Protein AF-A0A4V1MBC7-F1 (afdb_monomer)

Mean predicted aligned error: 8.73 Å

Sequence (92 aa):
MIELSQGFPGGKSYSDANGIMLKVGEDEYPMGLIGSSVGDSWWYAFWSDIPDSLSKTVDAYVDGKKVASFTLRKAAELYKSAPEDGCLKRAK

Secondary structure (DSSP, 8-state):
--------TT---TTSTTEEEEEETTEEEEEEETT-STTHHHHHHHHHHTTT-S--EEEEEETTEEEEEEE-TTHHHHHHH--SSSSSS---

Radius of gyration: 13.8 Å; Cα contacts (8 Å, |Δi|>4): 141; chains: 1; bounding box: 35×34×28 Å

InterPro domains:
  IPR059508 YfjT/YkfB [PF27224] (11-78)

Organism: Salmonella enterica (NCBI:txid28901)

Structure (mmCIF, N/CA/C/O backbone):
data_AF-A0A4V1MBC7-F1
#
_entry.id   AF-A0A4V1MBC7-F1
#
loop_
_atom_site.group_PDB
_atom_site.id
_atom_site.type_symbol
_atom_site.label_atom_id
_atom_site.label_alt_id
_atom_site.label_comp_id
_atom_site.label_asym_id
_atom_site.label_entity_id
_atom_site.label_seq_id
_atom_site.pdbx_PDB_ins_code
_atom_site.Cartn_x
_atom_site.Cartn_y
_atom_site.Cartn_z
_atom_site.occupancy
_atom_site.B_iso_or_equiv
_atom_site.auth_seq_id
_atom_site.auth_comp_id
_atom_site.auth_asym_id
_atom_site.auth_atom_id
_atom_site.pdbx_PDB_model_num
ATOM 1 N N . MET A 1 1 ? 18.534 19.381 2.829 1.00 31.58 1 MET A N 1
ATOM 2 C CA . MET A 1 1 ? 18.184 18.342 1.842 1.00 31.58 1 MET A CA 1
ATOM 3 C C . MET A 1 1 ? 18.442 17.024 2.549 1.00 31.58 1 MET A C 1
ATOM 5 O O . MET A 1 1 ? 19.596 16.741 2.828 1.00 31.58 1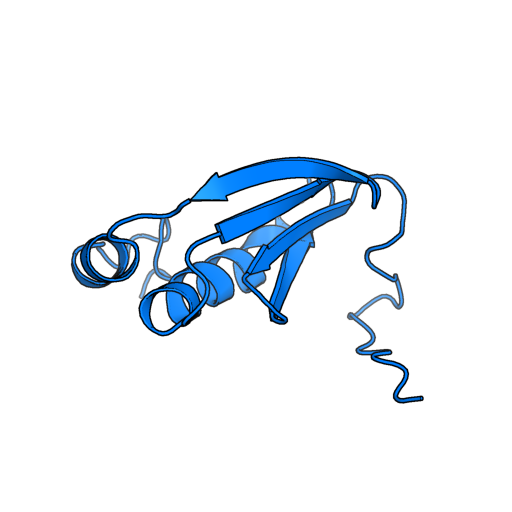 MET A O 1
ATOM 9 N N . ILE A 1 2 ? 17.400 16.347 3.030 1.00 27.03 2 ILE A N 1
ATOM 10 C CA . ILE A 1 2 ? 17.561 15.077 3.749 1.00 27.03 2 ILE A CA 1
ATOM 11 C C . ILE A 1 2 ? 17.501 13.992 2.677 1.00 27.03 2 ILE A C 1
ATOM 13 O O . ILE A 1 2 ? 16.443 13.758 2.101 1.00 27.03 2 ILE A O 1
ATOM 17 N N . GLU A 1 3 ? 18.653 13.414 2.343 1.00 29.12 3 GLU A N 1
ATOM 18 C CA . GLU A 1 3 ? 18.718 12.194 1.544 1.00 29.12 3 GLU A CA 1
ATOM 19 C C . GLU A 1 3 ? 18.085 11.065 2.360 1.00 29.12 3 GLU A C 1
ATOM 21 O O . GLU A 1 3 ? 18.633 10.633 3.373 1.00 29.12 3 GLU A O 1
ATOM 26 N N . LEU A 1 4 ? 16.919 10.584 1.928 1.00 35.81 4 LEU A N 1
ATOM 27 C CA . LEU A 1 4 ? 16.342 9.333 2.413 1.00 35.81 4 LEU A CA 1
ATOM 28 C C . LEU A 1 4 ? 17.086 8.165 1.752 1.00 35.81 4 LEU A C 1
ATOM 30 O O . LEU A 1 4 ? 16.549 7.431 0.931 1.00 35.81 4 LEU A O 1
ATOM 34 N N . SER A 1 5 ? 18.360 8.003 2.105 1.00 37.19 5 SER A N 1
ATOM 35 C CA . SER A 1 5 ? 19.139 6.797 1.837 1.00 37.19 5 SER A CA 1
ATOM 36 C C . SER A 1 5 ? 18.869 5.767 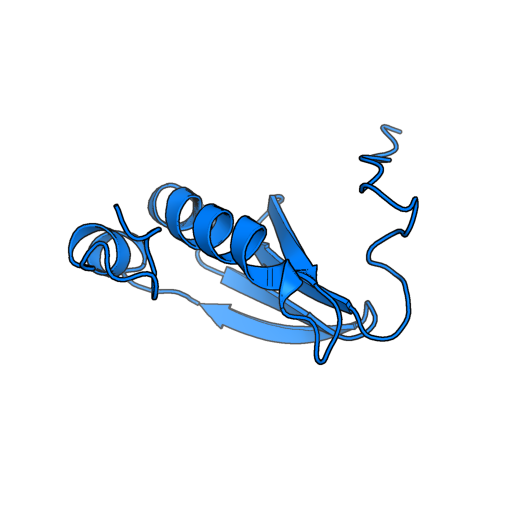2.937 1.00 37.19 5 SER A C 1
ATOM 38 O O . SER A 1 5 ? 19.763 5.346 3.668 1.00 37.19 5 SER A O 1
ATOM 40 N N . GLN A 1 6 ? 17.612 5.336 3.082 1.00 44.72 6 GLN A N 1
ATOM 41 C CA . GLN A 1 6 ? 17.344 4.114 3.838 1.00 44.72 6 GLN A CA 1
ATOM 42 C C . GLN A 1 6 ? 17.781 2.927 2.976 1.00 44.72 6 GLN A C 1
ATOM 44 O O . GLN A 1 6 ? 17.047 2.414 2.136 1.00 44.72 6 GLN A O 1
ATOM 49 N N . GLY A 1 7 ? 19.051 2.557 3.142 1.00 35.66 7 GLY A N 1
ATOM 50 C CA . GLY A 1 7 ? 19.661 1.407 2.495 1.00 35.66 7 GLY A CA 1
ATOM 51 C C . GLY A 1 7 ? 18.953 0.115 2.892 1.00 35.66 7 GLY A C 1
ATOM 52 O O . GLY A 1 7 ? 18.919 -0.259 4.063 1.00 35.66 7 GLY A O 1
ATOM 53 N N . PHE A 1 8 ? 18.418 -0.582 1.894 1.00 52.25 8 PHE A N 1
ATOM 54 C CA . PHE A 1 8 ? 17.937 -1.955 2.021 1.00 52.25 8 PHE A CA 1
ATOM 55 C C . PHE A 1 8 ? 19.118 -2.921 2.202 1.00 52.25 8 PHE A C 1
ATOM 57 O O . PHE A 1 8 ? 20.224 -2.632 1.723 1.00 52.25 8 PHE A O 1
ATOM 64 N N . PRO A 1 9 ? 18.914 -4.104 2.814 1.00 38.84 9 PRO A N 1
ATOM 65 C CA . PRO A 1 9 ? 19.899 -5.177 2.742 1.00 38.84 9 PRO A CA 1
ATOM 66 C C . PRO A 1 9 ? 20.165 -5.508 1.264 1.00 38.84 9 PRO A C 1
ATOM 68 O O . PRO A 1 9 ? 19.301 -6.029 0.566 1.00 38.84 9 PRO A O 1
ATOM 71 N N . GLY A 1 10 ? 21.353 -5.133 0.777 1.00 42.91 10 GLY A N 1
ATOM 72 C CA . GLY A 1 10 ? 21.754 -5.262 -0.630 1.00 42.91 10 GLY A CA 1
ATOM 73 C C . GLY A 1 10 ? 21.979 -3.948 -1.392 1.00 42.91 10 GLY A C 1
ATOM 74 O O . GLY A 1 10 ? 22.385 -4.008 -2.549 1.00 42.91 10 GLY A O 1
ATOM 75 N N . GLY A 1 11 ? 21.762 -2.776 -0.780 1.00 38.84 11 GLY A N 1
ATOM 76 C CA . GLY A 1 11 ? 22.247 -1.488 -1.305 1.00 38.84 11 GLY A CA 1
ATOM 77 C C . GLY A 1 11 ? 21.592 -0.980 -2.596 1.00 38.84 11 GLY A C 1
ATOM 78 O O . GLY A 1 11 ? 22.158 -0.102 -3.242 1.00 38.84 11 GLY A O 1
ATOM 79 N N . LYS A 1 12 ? 20.426 -1.506 -2.990 1.00 39.84 12 LYS A N 1
ATOM 80 C CA . LYS A 1 12 ? 19.697 -1.040 -4.180 1.00 39.84 12 LYS A CA 1
ATOM 81 C C . LYS A 1 12 ? 18.632 -0.011 -3.819 1.00 39.84 12 LYS A C 1
ATOM 83 O O . LYS A 1 12 ? 17.866 -0.211 -2.878 1.00 39.84 12 LYS A O 1
ATOM 88 N N . SER A 1 13 ? 18.605 1.082 -4.577 1.00 48.34 13 SER A N 1
ATOM 89 C CA . SER A 1 13 ? 17.554 2.095 -4.519 1.00 48.34 13 SER A CA 1
ATOM 90 C C . SER A 1 13 ? 16.359 1.603 -5.329 1.00 48.34 13 SER A C 1
ATOM 92 O O . SER A 1 13 ? 16.523 1.021 -6.398 1.00 48.34 13 SER A O 1
ATOM 94 N N . TYR A 1 14 ? 15.141 1.851 -4.856 1.00 52.31 14 TYR A N 1
ATOM 95 C CA . TYR A 1 14 ? 13.920 1.414 -5.539 1.00 52.31 14 TYR A CA 1
ATOM 96 C C . TYR A 1 14 ? 13.719 2.005 -6.944 1.00 52.31 14 TYR A C 1
ATOM 98 O O . TYR A 1 14 ? 12.851 1.584 -7.704 1.00 52.31 14 TYR A O 1
ATOM 106 N N . SER A 1 15 ? 14.533 3.001 -7.286 1.00 52.06 15 SER A N 1
ATOM 107 C CA . SER A 1 15 ? 14.586 3.613 -8.609 1.00 52.06 15 SER A CA 1
ATOM 108 C C . SER A 1 15 ? 15.227 2.715 -9.685 1.00 52.06 15 SER A C 1
ATOM 110 O O . SER A 1 15 ? 15.401 3.171 -10.817 1.00 52.06 15 SER A O 1
ATOM 112 N N . ASP A 1 16 ? 15.591 1.473 -9.358 1.00 56.53 16 ASP A N 1
ATOM 113 C CA . ASP A 1 16 ? 16.158 0.512 -10.301 1.00 56.53 16 ASP A CA 1
ATOM 114 C C . ASP A 1 16 ? 15.080 -0.150 -11.186 1.00 56.53 16 ASP A C 1
ATOM 116 O O . ASP A 1 16 ? 13.912 -0.292 -10.814 1.00 56.53 16 ASP A O 1
ATOM 120 N N . ALA A 1 17 ? 15.485 -0.587 -12.383 1.00 65.06 17 ALA A N 1
ATOM 121 C CA . ALA A 1 17 ? 14.635 -1.355 -13.291 1.00 65.06 17 ALA A CA 1
ATOM 122 C C . ALA A 1 17 ? 14.033 -2.593 -12.590 1.00 65.06 17 ALA A C 1
ATOM 124 O O . ALA A 1 17 ? 14.740 -3.341 -11.911 1.00 65.06 17 ALA A O 1
ATOM 125 N N . ASN A 1 18 ? 12.745 -2.836 -12.827 1.00 71.50 18 ASN A N 1
ATOM 126 C CA . ASN A 1 18 ? 11.866 -3.871 -12.276 1.00 71.50 18 ASN A CA 1
ATOM 127 C C . ASN A 1 18 ? 11.288 -3.636 -10.864 1.00 71.50 18 ASN A C 1
ATOM 129 O O . ASN A 1 18 ? 10.766 -4.591 -10.295 1.00 71.50 18 ASN A O 1
ATOM 133 N N . GLY A 1 19 ? 11.338 -2.433 -10.275 1.00 82.81 19 GLY A N 1
ATOM 134 C CA . GLY A 1 19 ? 10.715 -2.140 -8.963 1.00 82.81 19 GLY A CA 1
ATOM 135 C C . GLY A 1 19 ? 9.224 -1.748 -9.028 1.00 82.81 19 GLY A C 1
ATOM 136 O O . GLY A 1 19 ? 8.845 -0.976 -9.902 1.00 82.81 19 GLY A O 1
ATOM 137 N N . ILE A 1 20 ? 8.386 -2.222 -8.089 1.00 85.12 20 ILE A N 1
ATOM 138 C CA . ILE A 1 20 ? 6.925 -1.945 -7.936 1.00 85.12 20 ILE A CA 1
ATOM 139 C C . ILE A 1 20 ? 6.562 -1.112 -6.666 1.00 85.12 20 ILE A C 1
ATOM 141 O O . ILE A 1 20 ? 6.379 -1.679 -5.590 1.00 85.12 20 ILE A O 1
ATOM 145 N N . MET A 1 21 ? 6.498 0.217 -6.683 1.00 88.94 21 MET A N 1
ATOM 146 C CA . MET A 1 21 ? 6.306 1.023 -5.452 1.00 88.94 21 MET A CA 1
ATOM 147 C C . MET A 1 21 ? 4.828 1.338 -5.271 1.00 88.94 21 MET A C 1
ATOM 149 O O . MET A 1 21 ? 4.188 1.736 -6.246 1.00 88.94 21 MET A O 1
ATOM 153 N N . LEU A 1 22 ? 4.308 1.279 -4.045 1.00 90.50 22 LEU A N 1
ATOM 154 C CA . LEU A 1 22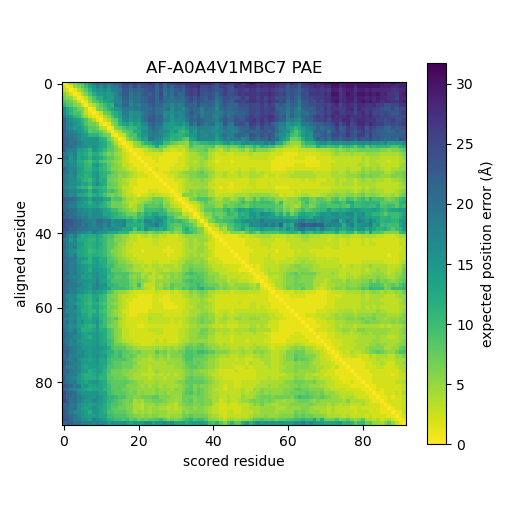 ? 3.086 2.008 -3.697 1.00 90.50 22 LEU A CA 1
ATOM 155 C C . LEU A 1 22 ? 3.439 3.248 -2.875 1.00 90.50 22 LEU A C 1
ATOM 157 O O . LEU A 1 22 ? 4.254 3.175 -1.960 1.00 90.50 22 LEU A O 1
ATOM 161 N N . LYS A 1 23 ? 2.811 4.380 -3.189 1.00 91.31 23 LYS A N 1
ATOM 162 C CA . LYS A 1 23 ? 2.894 5.613 -2.402 1.00 91.31 23 LYS A CA 1
ATOM 163 C C . LYS A 1 23 ? 1.535 6.002 -1.858 1.00 91.31 23 LYS A C 1
ATOM 165 O O . LYS A 1 23 ? 0.559 6.001 -2.610 1.00 91.31 23 LYS A O 1
ATOM 170 N N . VAL A 1 24 ? 1.485 6.387 -0.586 1.00 90.50 24 VAL A N 1
ATOM 171 C CA . VAL A 1 24 ? 0.269 6.866 0.084 1.00 90.50 24 VAL A CA 1
ATOM 172 C C . VAL A 1 24 ? 0.590 8.184 0.780 1.00 90.50 24 VAL A C 1
ATOM 174 O O . VAL A 1 24 ? 1.104 8.211 1.888 1.00 90.50 24 VAL A O 1
ATOM 177 N N . GLY A 1 25 ? 0.316 9.307 0.113 1.00 86.56 25 GLY A N 1
ATOM 178 C CA . GLY A 1 25 ? 0.787 10.604 0.608 1.00 86.56 25 GLY A CA 1
ATOM 179 C C . GLY A 1 25 ? 2.314 10.691 0.534 1.00 86.56 25 GLY A C 1
ATOM 180 O O . GLY A 1 25 ? 2.869 10.621 -0.563 1.00 86.56 25 GLY A O 1
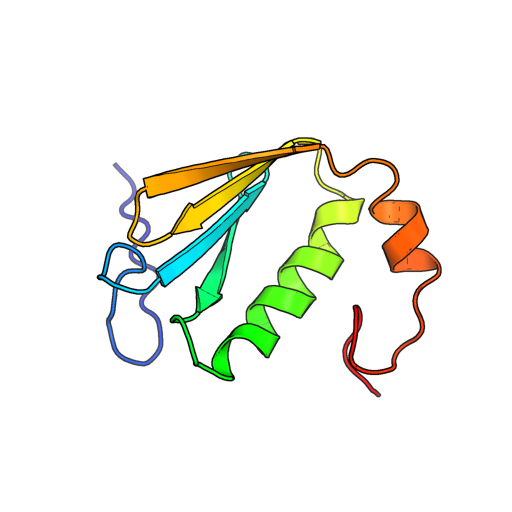ATOM 181 N N . GLU A 1 26 ? 2.970 10.849 1.683 1.00 85.00 26 GLU A N 1
ATOM 182 C CA . GLU A 1 26 ? 4.438 10.883 1.794 1.00 85.00 26 GLU A CA 1
ATOM 183 C C . GLU A 1 26 ? 5.049 9.498 2.066 1.00 85.00 26 GLU A C 1
ATOM 185 O O . GLU A 1 26 ? 6.254 9.325 1.891 1.00 85.00 26 GLU A O 1
ATOM 190 N N . ASP A 1 27 ? 4.227 8.508 2.428 1.00 88.31 27 ASP A N 1
ATOM 191 C CA . ASP A 1 27 ? 4.681 7.162 2.770 1.00 88.31 27 ASP A CA 1
ATOM 192 C C . ASP A 1 27 ? 4.989 6.333 1.513 1.00 88.31 27 ASP A C 1
ATOM 194 O O . ASP A 1 27 ? 4.251 6.372 0.518 1.00 88.31 27 ASP A O 1
ATOM 198 N N . GLU A 1 28 ? 6.073 5.553 1.565 1.00 89.06 28 GLU A N 1
ATOM 199 C CA . GLU A 1 28 ? 6.551 4.709 0.465 1.00 89.06 28 GLU A CA 1
ATOM 200 C C . GLU A 1 28 ? 6.614 3.231 0.875 1.00 89.06 28 GLU A C 1
ATOM 202 O O . GLU A 1 28 ? 7.208 2.874 1.891 1.00 89.06 28 GLU A O 1
ATOM 207 N N . TYR A 1 29 ? 6.042 2.361 0.042 1.00 88.06 29 TYR A N 1
ATOM 208 C CA . TYR A 1 29 ? 5.946 0.922 0.274 1.00 88.06 29 TYR A CA 1
ATOM 209 C C . TYR A 1 29 ? 6.549 0.150 -0.906 1.00 88.06 29 TYR A C 1
ATOM 211 O O . TYR A 1 29 ? 5.875 -0.078 -1.922 1.00 88.06 29 TYR A O 1
ATOM 219 N N . PRO A 1 30 ? 7.825 -0.250 -0.808 1.00 86.62 30 PRO A N 1
ATOM 220 C CA . PRO A 1 30 ? 8.508 -0.987 -1.859 1.00 86.62 30 PRO A CA 1
ATOM 221 C C . PRO A 1 30 ? 8.041 -2.443 -1.863 1.00 86.62 30 PRO A C 1
ATOM 223 O O . PRO A 1 30 ? 8.536 -3.278 -1.108 1.00 86.62 30 PRO A O 1
ATOM 226 N N . MET A 1 31 ? 7.106 -2.766 -2.758 1.00 82.56 31 MET A N 1
ATOM 227 C CA . MET A 1 31 ? 6.550 -4.122 -2.888 1.00 82.56 31 MET A CA 1
ATOM 228 C C . MET A 1 31 ? 7.541 -5.132 -3.482 1.00 82.56 31 MET A C 1
ATOM 230 O O . MET A 1 31 ? 7.242 -6.317 -3.585 1.00 82.56 31 MET A O 1
ATOM 234 N N . GLY A 1 32 ? 8.738 -4.676 -3.844 1.00 77.88 32 GLY A N 1
ATOM 235 C CA . GLY A 1 32 ? 9.839 -5.497 -4.315 1.00 77.88 32 GLY A CA 1
ATOM 236 C C . GLY A 1 32 ? 10.017 -5.440 -5.826 1.00 77.88 32 GLY A C 1
ATOM 237 O O . GLY A 1 32 ? 9.486 -4.579 -6.527 1.00 77.88 32 GLY A O 1
ATOM 238 N N . LEU A 1 33 ? 10.825 -6.369 -6.327 1.00 74.81 33 LEU A N 1
ATOM 239 C CA . LEU A 1 33 ? 11.063 -6.506 -7.758 1.00 74.81 33 LEU A CA 1
ATOM 240 C C . LEU A 1 33 ? 9.984 -7.385 -8.399 1.00 74.81 33 LEU A C 1
ATOM 242 O O . LEU A 1 33 ? 9.491 -8.323 -7.769 1.00 74.81 33 LEU A O 1
ATOM 246 N N . ILE A 1 34 ? 9.666 -7.132 -9.668 1.00 67.31 34 ILE A N 1
ATOM 247 C CA . ILE A 1 34 ? 8.809 -8.005 -10.481 1.00 67.31 34 ILE A CA 1
ATOM 248 C C . ILE A 1 34 ? 9.333 -9.450 -10.392 1.00 67.31 34 ILE A C 1
ATOM 250 O O . ILE A 1 34 ? 10.499 -9.717 -10.678 1.00 67.31 34 ILE A O 1
ATOM 254 N N . GLY A 1 35 ? 8.468 -10.383 -9.980 1.00 63.62 35 GLY A N 1
ATOM 255 C CA . GLY A 1 35 ? 8.802 -11.807 -9.833 1.00 63.62 35 GLY A CA 1
ATOM 256 C C . GLY A 1 35 ? 9.488 -12.196 -8.515 1.00 63.62 35 GLY A C 1
ATOM 257 O O . GLY A 1 35 ? 9.899 -13.346 -8.374 1.00 63.62 35 GLY A O 1
ATOM 258 N N . SER A 1 36 ? 9.617 -11.276 -7.553 1.00 64.25 36 SER A N 1
ATOM 259 C CA . SER A 1 36 ? 10.200 -11.545 -6.233 1.00 64.25 36 SER A CA 1
ATOM 260 C C . SER A 1 36 ? 9.152 -11.928 -5.183 1.00 64.25 36 SER A C 1
ATOM 262 O O . SER A 1 36 ? 8.062 -11.363 -5.151 1.00 64.25 36 SER A O 1
ATOM 264 N N . SER A 1 37 ? 9.519 -12.825 -4.262 1.00 61.84 37 SER A N 1
ATOM 265 C CA . SER A 1 37 ? 8.752 -13.150 -3.048 1.00 61.84 37 SER A CA 1
ATOM 266 C C . SER A 1 37 ? 9.054 -12.215 -1.863 1.00 61.84 37 SER A C 1
ATOM 268 O O . SER A 1 37 ? 8.506 -12.386 -0.781 1.00 61.84 37 SER A O 1
ATOM 270 N N . VAL A 1 38 ? 9.953 -11.234 -2.035 1.00 54.84 38 VAL A N 1
ATOM 271 C CA . VAL A 1 38 ? 10.417 -10.309 -0.974 1.00 54.84 38 VAL A CA 1
ATOM 272 C C . VAL A 1 38 ? 9.373 -9.226 -0.634 1.00 54.84 38 VAL A C 1
ATOM 274 O O . VAL A 1 38 ? 9.520 -8.516 0.358 1.00 54.84 38 VAL A O 1
ATOM 277 N N . GLY A 1 39 ? 8.291 -9.117 -1.412 1.00 58.56 39 GLY A N 1
ATOM 278 C CA . GLY A 1 39 ? 7.220 -8.136 -1.197 1.00 58.56 39 GLY A CA 1
ATOM 279 C C . GLY A 1 39 ? 6.422 -8.314 0.096 1.00 58.56 39 GLY A C 1
ATOM 280 O O . GLY A 1 39 ? 5.781 -7.365 0.546 1.00 58.56 39 GLY A O 1
ATOM 281 N N . ASP A 1 40 ? 6.510 -9.483 0.735 1.00 65.12 40 ASP A N 1
ATOM 282 C CA . ASP A 1 40 ? 5.718 -9.825 1.917 1.00 65.12 40 ASP A CA 1
ATOM 283 C C . ASP A 1 40 ? 5.866 -8.805 3.054 1.00 65.12 40 ASP A C 1
ATOM 285 O O . ASP A 1 40 ? 4.869 -8.388 3.638 1.00 65.12 40 ASP A O 1
ATOM 289 N N . SER A 1 41 ? 7.079 -8.337 3.382 1.00 67.94 41 SER A N 1
ATOM 290 C CA . SER A 1 41 ? 7.250 -7.457 4.550 1.00 67.94 41 SER A CA 1
ATOM 291 C C . SER A 1 41 ? 6.588 -6.089 4.382 1.00 67.94 41 SER A C 1
ATOM 293 O O . SER A 1 41 ? 5.987 -5.589 5.332 1.00 67.94 41 SER A O 1
ATOM 295 N N . TRP A 1 42 ? 6.689 -5.503 3.189 1.00 84.62 42 TRP A N 1
ATOM 296 C CA . TRP A 1 42 ? 6.138 -4.181 2.883 1.00 84.62 42 TRP A CA 1
ATOM 297 C C . TRP A 1 42 ? 4.654 -4.226 2.558 1.00 84.62 42 TRP A C 1
ATOM 299 O O . TRP A 1 42 ? 3.942 -3.267 2.845 1.00 84.62 42 TRP A O 1
ATOM 309 N N . TRP A 1 43 ? 4.173 -5.360 2.055 1.00 85.62 43 TRP A N 1
ATOM 310 C CA . TRP A 1 43 ? 2.753 -5.609 1.876 1.00 85.62 43 TRP A CA 1
ATOM 311 C C . TRP A 1 43 ? 1.989 -5.531 3.202 1.00 85.62 43 TRP A C 1
ATOM 313 O O . TRP A 1 43 ? 1.005 -4.800 3.308 1.00 85.62 43 TRP A O 1
ATOM 323 N N . TYR A 1 44 ? 2.467 -6.217 4.245 1.00 87.00 44 TYR A N 1
ATOM 324 C CA . TYR A 1 44 ? 1.809 -6.155 5.554 1.00 87.00 44 TYR A CA 1
ATOM 325 C C . TYR A 1 44 ? 1.948 -4.781 6.223 1.00 87.00 44 TYR A C 1
ATOM 327 O O . TYR A 1 44 ? 1.017 -4.354 6.901 1.00 87.00 44 TYR A O 1
ATOM 335 N N . ALA A 1 45 ? 3.074 -4.083 6.029 1.00 87.44 45 ALA A N 1
ATOM 336 C CA . ALA A 1 45 ? 3.242 -2.713 6.523 1.00 87.44 45 ALA A CA 1
ATOM 337 C C . ALA A 1 45 ? 2.222 -1.766 5.872 1.00 87.44 45 ALA A C 1
ATOM 339 O O . ALA A 1 45 ? 1.460 -1.104 6.568 1.00 87.44 45 ALA A O 1
ATOM 340 N N . PHE A 1 46 ? 2.108 -1.811 4.541 1.00 90.06 46 PHE A N 1
ATOM 341 C CA . PHE A 1 46 ? 1.118 -1.044 3.786 1.00 90.06 46 PHE A CA 1
ATOM 342 C C . PHE A 1 46 ? -0.305 -1.243 4.312 1.00 90.06 46 PHE A C 1
ATOM 344 O O . PHE A 1 46 ? -1.016 -0.272 4.567 1.00 90.06 46 PHE A O 1
ATOM 351 N N . TRP A 1 47 ? -0.723 -2.496 4.513 1.00 90.00 47 TRP A N 1
ATOM 352 C CA . TRP A 1 47 ? -2.066 -2.783 5.019 1.00 90.00 47 TRP A CA 1
ATOM 353 C C . TRP A 1 47 ? -2.278 -2.376 6.472 1.00 90.00 47 TRP A C 1
ATOM 355 O O . TRP A 1 47 ? -3.404 -2.034 6.833 1.00 90.00 47 TRP A O 1
ATOM 365 N N . SER A 1 48 ? -1.224 -2.390 7.286 1.00 88.44 48 SER A N 1
ATOM 366 C CA . SER A 1 48 ? -1.287 -1.944 8.674 1.00 88.44 48 SER A CA 1
ATOM 367 C C . SER A 1 48 ? -1.381 -0.426 8.808 1.00 88.44 48 SER A C 1
ATOM 369 O O . SER A 1 48 ? -2.062 0.037 9.718 1.00 88.44 48 SER A O 1
ATOM 371 N N . ASP A 1 49 ? -0.745 0.330 7.913 1.00 88.56 49 ASP A N 1
ATOM 372 C CA . ASP A 1 49 ? -0.630 1.790 8.020 1.00 88.56 49 ASP A CA 1
ATOM 373 C C . ASP A 1 49 ? -1.770 2.533 7.305 1.00 88.56 49 ASP A C 1
ATOM 375 O O . ASP A 1 49 ? -2.255 3.566 7.772 1.00 88.56 49 ASP A O 1
ATOM 379 N N . ILE A 1 50 ? -2.260 1.994 6.179 1.00 87.56 50 ILE A N 1
ATOM 380 C CA . ILE A 1 50 ? -3.308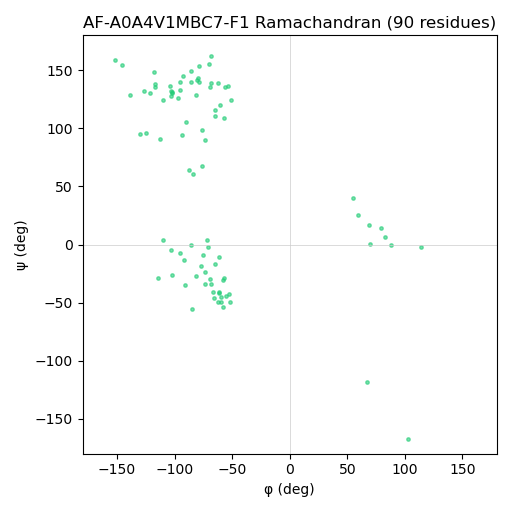 2.644 5.379 1.00 87.56 50 ILE A CA 1
ATOM 381 C C . ILE A 1 50 ? -4.622 2.953 6.130 1.00 87.56 50 ILE A C 1
ATOM 383 O O . ILE A 1 50 ? -5.277 3.931 5.758 1.00 87.56 50 ILE A O 1
ATOM 387 N N . PRO A 1 51 ? -5.054 2.203 7.172 1.00 86.12 51 PRO A N 1
ATOM 388 C CA . PRO A 1 51 ? -6.221 2.560 7.976 1.00 86.12 51 PRO A CA 1
ATOM 389 C C . PRO A 1 51 ? -6.130 3.933 8.647 1.00 86.12 51 PRO A C 1
ATOM 391 O O . PRO A 1 51 ? -7.171 4.566 8.832 1.00 86.12 51 PRO A O 1
ATOM 394 N N . ASP A 1 52 ? -4.916 4.366 8.991 1.00 84.25 52 ASP A N 1
ATOM 395 C CA . ASP A 1 52 ? -4.648 5.597 9.738 1.00 84.25 52 ASP A CA 1
ATOM 396 C C . ASP A 1 52 ? -4.146 6.737 8.834 1.00 84.25 52 ASP A C 1
ATOM 398 O O . ASP A 1 52 ? -4.007 7.879 9.278 1.00 84.25 52 ASP A O 1
ATOM 402 N N . SER A 1 53 ? -3.923 6.464 7.543 1.00 83.62 53 SER A N 1
ATOM 403 C CA . SER A 1 53 ? -3.466 7.477 6.594 1.0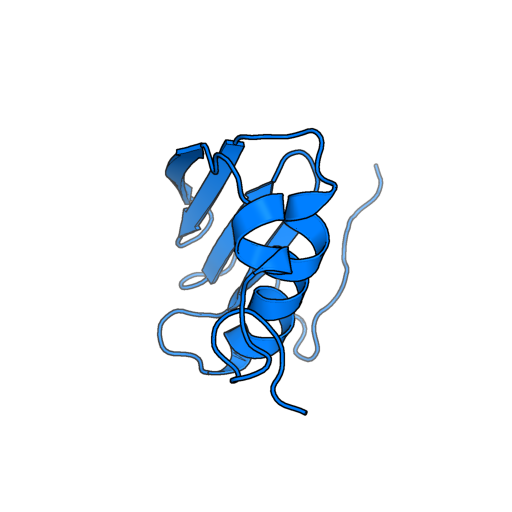0 83.62 53 SER A CA 1
ATOM 404 C C . SER A 1 53 ? -4.540 8.531 6.308 1.00 83.62 53 SER A C 1
ATOM 406 O O . SER A 1 53 ? -5.708 8.238 6.029 1.00 83.62 53 SER A O 1
ATOM 408 N N . LEU A 1 54 ? -4.121 9.800 6.301 1.00 83.50 54 LEU A N 1
ATOM 409 C CA . LEU A 1 54 ? -4.951 10.922 5.853 1.00 83.50 54 LEU A CA 1
ATOM 410 C C . LEU A 1 54 ? -5.101 10.953 4.325 1.00 83.50 54 LEU A C 1
ATOM 412 O O . LEU A 1 54 ? -6.072 11.519 3.808 1.00 83.50 54 LEU A O 1
ATOM 416 N N . SER A 1 55 ? -4.160 10.345 3.594 1.00 84.06 55 SER A N 1
ATOM 417 C CA . SER A 1 55 ? -4.244 10.231 2.143 1.00 84.06 55 SER A CA 1
ATOM 418 C C . SER A 1 55 ? -5.155 9.073 1.762 1.00 84.06 55 SER A C 1
ATOM 420 O O . SER A 1 55 ? -4.988 7.938 2.196 1.00 84.06 55 SER A O 1
ATOM 422 N N . LYS A 1 56 ? -6.121 9.353 0.887 1.00 80.81 56 LYS A N 1
ATOM 423 C CA . LYS A 1 56 ? -7.015 8.324 0.333 1.00 80.81 56 LYS A CA 1
ATOM 424 C C . LYS A 1 56 ? -6.540 7.797 -1.015 1.00 80.81 56 LYS A C 1
ATOM 426 O O . LYS A 1 56 ? -7.146 6.865 -1.541 1.00 80.81 56 LYS A O 1
ATOM 431 N N . THR A 1 57 ? -5.507 8.413 -1.581 1.00 90.62 57 THR A N 1
ATOM 432 C CA . THR A 1 57 ? -4.975 8.083 -2.900 1.00 90.62 57 THR A CA 1
ATOM 433 C C . THR A 1 57 ? -3.709 7.264 -2.742 1.00 90.62 57 THR A C 1
ATOM 435 O O . THR A 1 57 ? -2.806 7.644 -1.997 1.00 90.62 57 THR A O 1
ATOM 438 N N . VAL A 1 58 ? -3.667 6.162 -3.479 1.00 92.25 58 VAL A N 1
ATOM 439 C CA . VAL A 1 58 ? -2.513 5.292 -3.636 1.00 92.25 58 VAL A CA 1
ATOM 440 C C . VAL A 1 58 ? -2.002 5.456 -5.060 1.00 92.25 58 VAL A C 1
ATOM 442 O O . VAL A 1 58 ? -2.751 5.277 -6.025 1.00 92.25 58 VAL A O 1
ATOM 445 N N . ASP A 1 59 ? -0.728 5.794 -5.189 1.00 93.44 59 ASP A N 1
ATOM 446 C CA . ASP A 1 59 ? -0.042 5.858 -6.472 1.00 93.44 59 ASP A CA 1
ATOM 447 C C . ASP A 1 59 ? 0.849 4.629 -6.637 1.00 93.44 59 ASP A C 1
ATOM 449 O O . ASP A 1 59 ? 1.661 4.322 -5.766 1.00 93.44 59 ASP A O 1
ATOM 453 N N . ALA A 1 60 ? 0.706 3.931 -7.761 1.00 91.25 60 ALA A N 1
ATOM 454 C CA . ALA A 1 60 ? 1.531 2.777 -8.093 1.00 91.25 60 ALA A CA 1
ATOM 455 C C . ALA A 1 60 ? 2.593 3.170 -9.118 1.00 91.25 60 ALA A C 1
ATOM 457 O O . ALA A 1 60 ? 2.281 3.756 -10.162 1.00 91.25 60 ALA A O 1
ATOM 458 N N . TYR A 1 61 ? 3.838 2.802 -8.837 1.00 90.44 61 TYR A N 1
ATOM 459 C CA . TYR A 1 61 ? 4.973 3.003 -9.724 1.00 90.44 61 TYR A CA 1
ATOM 460 C C . TYR A 1 61 ? 5.560 1.661 -10.134 1.00 90.44 61 TYR A C 1
ATOM 462 O O . TYR A 1 61 ? 5.724 0.780 -9.297 1.00 90.44 61 TYR A O 1
ATOM 470 N N . VAL A 1 62 ? 5.917 1.529 -11.407 1.00 86.75 62 VAL A N 1
ATOM 471 C CA . VAL A 1 62 ? 6.711 0.413 -11.928 1.00 86.75 62 VAL A CA 1
ATOM 472 C C . VAL A 1 62 ? 7.896 1.003 -12.679 1.00 86.75 62 VAL A C 1
ATOM 474 O O . VAL A 1 62 ? 7.718 1.944 -13.455 1.00 86.75 62 VAL A O 1
ATOM 477 N N . ASP A 1 63 ? 9.103 0.511 -12.413 1.00 86.12 63 ASP A N 1
ATOM 478 C CA . ASP A 1 63 ? 10.352 1.021 -13.005 1.00 86.12 63 ASP A CA 1
ATOM 479 C 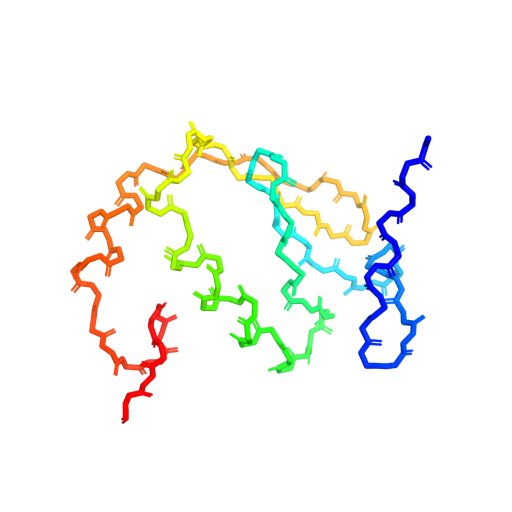C . ASP A 1 63 ? 10.532 2.533 -12.784 1.00 86.12 63 ASP A C 1
ATOM 481 O O . ASP A 1 63 ? 10.887 3.289 -13.692 1.00 86.12 63 ASP A O 1
ATOM 485 N N . GLY A 1 64 ? 10.176 3.005 -11.585 1.00 83.69 64 GLY A N 1
ATOM 486 C CA . GLY A 1 64 ? 10.218 4.424 -11.218 1.00 83.69 64 GLY A CA 1
ATOM 487 C C . GLY A 1 64 ? 9.173 5.310 -11.915 1.00 83.69 64 GLY A C 1
ATOM 488 O O . GLY A 1 64 ? 9.120 6.511 -11.653 1.00 83.69 64 GLY A O 1
ATOM 489 N N . LYS A 1 65 ? 8.307 4.757 -12.774 1.00 87.62 65 LYS A N 1
ATOM 490 C CA . LYS A 1 65 ? 7.254 5.505 -13.476 1.00 87.62 65 LYS A CA 1
ATOM 491 C C . LYS A 1 65 ? 5.903 5.256 -12.835 1.00 87.62 65 LYS A C 1
ATOM 493 O O . LYS A 1 65 ? 5.519 4.111 -12.629 1.00 87.62 65 LYS A O 1
ATOM 498 N N . LYS A 1 66 ? 5.144 6.324 -12.580 1.00 91.62 66 LYS A N 1
ATOM 499 C CA . LYS A 1 66 ? 3.756 6.209 -12.122 1.00 91.62 66 LYS A CA 1
ATOM 500 C C . LYS A 1 66 ? 2.918 5.560 -13.223 1.00 91.62 66 LYS A C 1
ATOM 502 O O . LYS A 1 66 ? 2.762 6.143 -14.294 1.00 91.62 66 LYS A O 1
ATOM 507 N N . VAL A 1 67 ? 2.382 4.376 -12.952 1.00 93.94 67 VAL A N 1
ATOM 508 C CA . VAL A 1 67 ? 1.545 3.619 -13.898 1.00 93.94 67 VAL A CA 1
ATOM 509 C C . VAL A 1 67 ? 0.060 3.723 -13.572 1.00 93.94 67 VAL A C 1
ATOM 511 O O . VAL A 1 67 ? -0.768 3.607 -14.471 1.00 93.94 67 VAL A O 1
ATOM 514 N N . ALA A 1 68 ? -0.291 3.967 -12.306 1.00 94.25 68 ALA A N 1
ATOM 515 C CA . ALA A 1 68 ? -1.677 4.101 -11.877 1.00 94.25 68 ALA A CA 1
ATOM 516 C C . ALA A 1 68 ? -1.818 5.007 -10.648 1.00 94.25 68 ALA A C 1
ATOM 518 O O . ALA A 1 68 ? -0.877 5.222 -9.885 1.00 94.25 68 ALA A O 1
ATOM 519 N N . SER A 1 69 ? -3.033 5.520 -10.467 1.00 94.69 69 SER A N 1
ATOM 520 C CA . SER A 1 69 ? -3.481 6.230 -9.271 1.00 94.69 69 SER A CA 1
ATOM 521 C C . SER A 1 69 ? -4.893 5.768 -8.957 1.00 94.69 69 SER A C 1
ATOM 523 O O . SER A 1 69 ? -5.744 5.749 -9.850 1.00 94.69 69 SER A O 1
ATOM 525 N N . PHE A 1 70 ? -5.148 5.362 -7.720 1.00 91.00 70 PHE A N 1
ATOM 526 C CA . PHE A 1 70 ? -6.458 4.870 -7.308 1.00 91.00 70 PHE A CA 1
ATOM 527 C C . PHE A 1 70 ? -6.770 5.262 -5.870 1.00 91.00 70 PHE A C 1
ATOM 529 O O . PHE A 1 70 ? -5.886 5.501 -5.055 1.00 91.00 70 PHE A O 1
ATOM 536 N N . THR A 1 71 ? -8.058 5.347 -5.549 1.00 89.75 71 THR A N 1
ATOM 537 C CA . THR A 1 71 ? -8.514 5.659 -4.192 1.00 89.75 71 THR A CA 1
ATOM 538 C C . THR A 1 71 ? -8.859 4.376 -3.449 1.00 89.75 71 THR A C 1
ATOM 540 O O . THR A 1 71 ? -9.716 3.624 -3.915 1.00 89.75 71 THR A O 1
ATOM 543 N N . LEU A 1 72 ? -8.282 4.155 -2.264 1.00 84.06 72 LEU A N 1
ATOM 544 C CA . LEU A 1 72 ? -8.677 3.042 -1.397 1.00 84.06 72 LEU A CA 1
ATOM 545 C C . LEU A 1 72 ? -9.742 3.508 -0.398 1.00 84.06 72 LEU A C 1
ATOM 547 O O . LEU A 1 72 ? -9.459 4.065 0.662 1.00 84.06 72 LEU A O 1
ATOM 551 N N . ARG A 1 73 ? -11.017 3.317 -0.745 1.00 82.69 73 ARG A N 1
ATOM 552 C CA . ARG A 1 73 ? -12.122 3.603 0.182 1.00 82.69 73 ARG A CA 1
ATOM 553 C C . ARG A 1 73 ? -12.276 2.452 1.171 1.00 82.69 73 ARG A C 1
ATOM 555 O O . ARG A 1 73 ? -12.150 1.296 0.786 1.00 82.69 73 ARG A O 1
ATOM 562 N N . LYS A 1 74 ? -12.610 2.776 2.424 1.00 85.75 74 LYS A N 1
ATOM 563 C CA . LYS A 1 74 ? -12.878 1.793 3.491 1.00 85.75 74 LYS A CA 1
ATOM 564 C C . LYS A 1 74 ? -11.702 0.849 3.800 1.00 85.75 74 LYS A C 1
ATOM 566 O O . LYS A 1 74 ? -11.919 -0.231 4.339 1.00 85.75 74 LYS A O 1
ATOM 571 N N . ALA A 1 75 ? -10.466 1.271 3.520 1.00 84.62 75 ALA A N 1
ATOM 572 C CA . ALA A 1 75 ? -9.255 0.500 3.814 1.00 84.62 75 ALA A CA 1
ATOM 573 C C . ALA A 1 75 ? -9.193 0.055 5.287 1.00 84.62 75 ALA A C 1
ATOM 575 O O . ALA A 1 75 ? -8.936 -1.109 5.580 1.00 84.62 75 ALA A O 1
ATOM 576 N N . ALA A 1 76 ? -9.545 0.962 6.204 1.00 84.88 76 ALA A N 1
ATOM 577 C CA . ALA A 1 76 ? -9.619 0.677 7.632 1.00 84.88 76 ALA A CA 1
ATOM 578 C C . ALA A 1 76 ? -10.649 -0.406 7.995 1.00 84.88 76 ALA A C 1
ATOM 580 O O . ALA A 1 76 ? -10.373 -1.253 8.841 1.00 84.88 76 ALA A O 1
ATOM 581 N N . GLU A 1 77 ? -11.835 -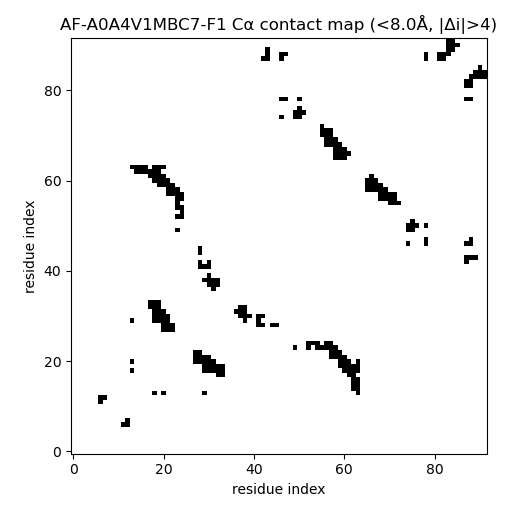0.387 7.376 1.00 89.12 77 GLU A N 1
ATOM 582 C CA . GLU A 1 77 ? -12.865 -1.413 7.599 1.00 89.12 77 GLU A CA 1
ATOM 583 C C . GLU A 1 77 ? -12.377 -2.772 7.081 1.00 89.12 77 GLU A C 1
ATOM 585 O O . GLU A 1 77 ? -12.460 -3.767 7.802 1.00 89.12 77 GLU A O 1
ATOM 590 N N . LEU A 1 78 ? -11.799 -2.793 5.871 1.00 88.69 78 LEU A N 1
ATOM 591 C CA . LEU A 1 78 ? -11.246 -3.998 5.256 1.00 88.69 78 LEU A CA 1
ATOM 592 C C . LEU A 1 78 ? -10.161 -4.615 6.145 1.00 88.69 78 LEU A C 1
ATOM 594 O O . LEU A 1 78 ? -10.293 -5.774 6.534 1.00 88.69 78 LEU A O 1
ATOM 598 N N . TYR A 1 79 ? -9.152 -3.833 6.545 1.00 90.00 79 TYR A N 1
ATOM 599 C CA . TYR A 1 79 ? -8.065 -4.320 7.395 1.00 90.00 79 TYR A CA 1
ATOM 600 C C . TYR A 1 79 ? -8.579 -4.836 8.741 1.00 90.00 79 TYR A C 1
ATOM 602 O O . TYR A 1 79 ? -8.218 -5.931 9.163 1.00 90.00 79 TYR A O 1
ATOM 610 N N . LYS A 1 80 ? -9.485 -4.113 9.413 1.00 89.56 80 LYS A N 1
ATOM 611 C CA . LYS A 1 80 ? -10.051 -4.562 10.698 1.00 89.56 80 LYS A CA 1
ATOM 612 C C . LYS A 1 80 ? -10.808 -5.886 10.568 1.00 89.56 80 LYS A C 1
ATOM 614 O O . LYS A 1 80 ? -10.641 -6.743 11.429 1.00 89.56 80 LYS A O 1
ATOM 619 N N . SER A 1 81 ? -11.571 -6.066 9.488 1.00 91.62 81 SER A N 1
ATOM 620 C CA . SER A 1 81 ? -12.351 -7.286 9.230 1.00 91.62 81 SER A CA 1
ATOM 621 C C . SER A 1 81 ? -11.533 -8.482 8.731 1.00 91.62 81 SER A C 1
ATOM 623 O O . SER A 1 81 ? -12.010 -9.612 8.810 1.00 91.62 81 SER A O 1
ATOM 625 N N . ALA A 1 82 ? -10.319 -8.254 8.222 1.00 90.62 82 ALA A N 1
ATOM 626 C CA . ALA A 1 82 ? -9.511 -9.305 7.621 1.00 90.62 82 ALA A CA 1
ATOM 627 C C . ALA A 1 82 ? -9.023 -10.337 8.660 1.00 90.62 82 ALA A C 1
ATOM 629 O O . ALA A 1 82 ? -8.595 -9.936 9.753 1.00 90.62 82 ALA A O 1
ATOM 630 N N . PRO A 1 83 ? -9.041 -11.642 8.335 1.00 90.06 83 PRO A N 1
ATOM 631 C CA . PRO A 1 83 ? -8.419 -12.675 9.158 1.00 90.06 83 PRO A CA 1
ATOM 632 C C . PRO A 1 83 ? -6.883 -12.563 9.154 1.00 90.06 83 PRO A C 1
ATOM 634 O O . PRO A 1 83 ? -6.282 -11.915 8.298 1.00 90.06 83 PRO A O 1
ATOM 637 N N . GLU A 1 84 ? -6.240 -13.199 10.132 1.00 88.88 84 GLU A N 1
ATOM 638 C CA . GLU A 1 84 ? -4.779 -13.352 10.208 1.00 88.88 84 GLU A CA 1
ATOM 639 C C . GLU A 1 84 ? -4.343 -14.608 9.437 1.00 88.88 84 GLU A C 1
ATOM 641 O O . GLU A 1 84 ? -3.882 -15.582 10.022 1.00 88.88 84 GLU A O 1
ATOM 646 N N . ASP A 1 85 ? -4.557 -14.612 8.120 1.00 86.50 85 ASP A N 1
ATOM 647 C CA . ASP A 1 85 ? -4.354 -15.771 7.234 1.00 86.50 85 ASP A CA 1
ATOM 648 C C . ASP A 1 85 ? -3.165 -15.625 6.265 1.00 86.50 85 ASP A C 1
ATOM 650 O O . ASP A 1 85 ? -2.931 -16.499 5.433 1.00 86.50 85 ASP A O 1
ATOM 654 N N . GLY A 1 86 ? -2.406 -14.530 6.363 1.00 83.06 86 GLY A N 1
ATOM 655 C CA . GLY A 1 86 ? -1.302 -14.221 5.453 1.00 83.06 86 GLY A CA 1
ATOM 656 C C . GLY A 1 86 ? -1.716 -13.452 4.195 1.00 83.06 86 GLY A C 1
ATOM 657 O O . GLY A 1 86 ? -0.856 -13.124 3.388 1.00 83.06 86 GLY A O 1
ATOM 658 N N . CYS A 1 87 ? -2.998 -13.122 3.999 1.00 83.81 87 CYS A N 1
ATOM 659 C CA . CYS A 1 87 ? -3.414 -12.341 2.832 1.00 83.81 87 CYS A CA 1
ATOM 660 C C . CYS A 1 87 ? -3.255 -10.830 3.056 1.00 83.81 87 CYS A C 1
ATOM 662 O O . CYS A 1 87 ? -2.584 -10.161 2.278 1.00 83.81 87 CYS A O 1
ATOM 664 N N . LEU A 1 88 ? -3.857 -10.282 4.117 1.00 86.44 88 LEU A N 1
ATOM 665 C CA . LEU A 1 88 ? -3.782 -8.846 4.463 1.00 86.44 88 LEU A CA 1
ATOM 666 C C . LEU A 1 88 ? -3.042 -8.598 5.779 1.00 86.44 88 LEU A C 1
ATOM 668 O O . LEU A 1 88 ? -2.426 -7.553 5.973 1.00 86.44 88 LEU A O 1
ATOM 672 N N . LYS A 1 89 ? -3.101 -9.572 6.686 1.00 87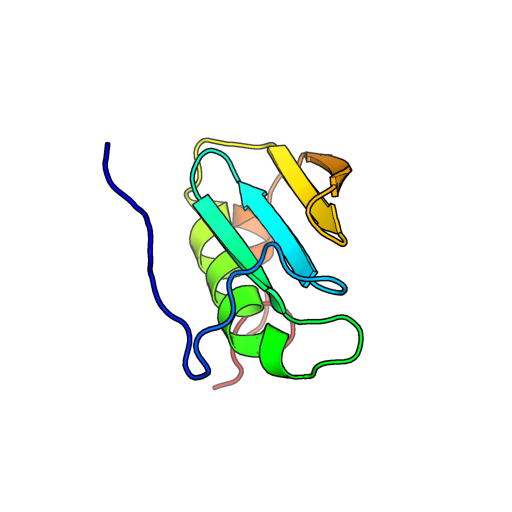.56 89 LYS A N 1
ATOM 673 C CA . LYS A 1 89 ? -2.391 -9.591 7.963 1.00 87.56 89 LYS A CA 1
ATOM 674 C C . LYS A 1 89 ? -1.448 -10.777 7.971 1.00 87.56 89 LYS A C 1
ATOM 676 O O . LYS A 1 89 ? -1.764 -11.815 7.392 1.00 87.56 89 LYS A O 1
ATOM 681 N N . ARG A 1 90 ? -0.321 -10.642 8.670 1.00 83.75 90 ARG A N 1
ATOM 682 C CA . ARG A 1 90 ? 0.574 -11.778 8.910 1.00 83.75 90 ARG A CA 1
ATOM 683 C C . ARG A 1 90 ? -0.205 -12.898 9.596 1.00 83.75 90 ARG A C 1
ATOM 685 O O . ARG A 1 90 ? -0.957 -12.629 10.532 1.00 83.75 90 ARG A O 1
ATOM 692 N N . ALA A 1 91 ? -0.006 -14.126 9.129 1.00 82.06 91 ALA A N 1
ATOM 693 C CA . ALA A 1 91 ? -0.479 -15.296 9.849 1.00 82.06 91 ALA A CA 1
ATOM 694 C C . ALA A 1 91 ? 0.212 -15.367 11.219 1.00 82.06 91 ALA A C 1
ATOM 696 O O . ALA A 1 91 ? 1.403 -15.053 11.326 1.00 82.06 91 ALA A O 1
ATOM 697 N N . LYS A 1 92 ? -0.553 -15.726 12.252 1.00 71.12 92 LYS A N 1
ATOM 698 C CA . LYS A 1 92 ? -0.022 -16.031 13.586 1.00 71.12 92 LYS A CA 1
ATOM 699 C C . LYS A 1 92 ? 0.484 -17.462 13.676 1.00 71.12 92 LYS A C 1
ATOM 701 O O . LYS A 1 92 ? -0.126 -18.341 13.029 1.00 71.12 92 LYS A O 1
#

Solvent-accessible surface area (backbone atoms only — not comparable to full-atom values): 5474 Å² total; per-residue (Å²): 135,85,79,85,76,78,71,45,99,84,71,64,64,71,73,39,86,50,20,38,33,41,30,45,70,91,48,78,32,63,40,32,45,77,94,51,84,72,17,58,69,33,49,38,48,48,49,66,48,52,50,76,47,89,49,51,46,39,37,35,24,48,51,67,37,79,76,47,74,48,70,60,77,63,45,41,58,52,51,71,71,51,63,58,75,56,82,63,32,69,54,124

Nearest PDB structures (foldseek):
  1erw-assembly1_A-2  TM=4.349E-01  e=2.001E+00  Homo sapiens
  7moq-assembly1_P  TM=3.729E-01  e=2.265E+00  Tetrahymena thermophila CU428
  4gip-assembly1_F  TM=4.041E-01  e=4.769E+00  Simian virus 5 (strain W3)
  3emx-assembly2_B  TM=4.382E-01  e=6.503E+00  Aeropyrum pernix
  2diy-assembly1_A  TM=2.012E-01  e=1.767E+00  Homo sapiens

Foldseek 3Di:
DDPPCPADPPRDDLLAAQWKWKDFPPDIQTCDGVPDPVSLVSQLVCLVCVLPGPGQKIFIDHNNHTPDIDGDPCSNVCSVPDDCPSPRHPND

pLDDT: mean 76.58, std 18.38, range [27.03, 94.69]